Protein AF-A0A167V1P9-F1 (afdb_monomer_lite)

Foldseek 3Di:
DPPLVVVVVVLVVDDADPLQHPPSVVVPDDDDDCPDDDDPPPPPPDDDDDDDDDDDDPPPPPVPVVAHCQADPLQRDGHPDNVVVVVVCVDPLVVVSVVQVVVVHDRDHPVVVVVVVVVVVVVVPDDDDD

Radius of gyration: 23.74 Å; chains: 1; bounding box: 58×42×69 Å

Organism: NCBI:txid392613

pLDDT: mean 72.96, std 20.45, range [33.91, 95.81]

Sequence (130 aa):
MSAGADKVEELLRRPLYIFDLPQQLLNTLTVKSAGDQRPHVQVSLDEGAAVRSQSPKEVEDSTSEIASATSCSLCQLQTATVQDQREHARSDHHRYNVKAKLRGGRTYNETDFYKAIGDLDESISGSKRT

Secondary structure (DSSP, 8-state):
--HHHHHHHHHHTSPPBTTB--HHHHTT-------SS-----------S-------------------TTEETTTTEE-SSHHHHHHHHHSHHHHHHHHHHHTT-----HHHHHHHHHHHHHTT------

InterPro domains:
  IPR047139 tRNA endonuclease ANKZF1/VMS1 [PTHR16036] (13-128)

Structure (mmCIF, N/CA/C/O backbone):
data_AF-A0A167V1P9-F1
#
_entry.id   AF-A0A167V1P9-F1
#
loop_
_atom_site.group_PDB
_atom_site.id
_atom_site.type_symbol
_atom_site.label_atom_id
_atom_site.label_alt_id
_atom_site.label_comp_id
_atom_site.label_asym_id
_atom_site.label_entity_id
_atom_site.label_seq_id
_atom_site.pdbx_PDB_ins_code
_atom_site.Cartn_x
_atom_site.Cartn_y
_atom_site.Cartn_z
_atom_site.occupancy
_atom_site.B_iso_or_equiv
_atom_site.auth_seq_id
_atom_site.auth_comp_id
_atom_site.auth_asym_id
_atom_site.auth_atom_id
_atom_site.pdbx_PDB_model_num
ATOM 1 N N . MET A 1 1 ? -14.759 -21.190 30.832 1.00 43.19 1 MET A N 1
ATOM 2 C CA . MET A 1 1 ? -14.711 -20.815 29.399 1.00 43.19 1 MET A CA 1
ATOM 3 C C . MET A 1 1 ? -14.756 -19.280 29.200 1.00 43.19 1 MET A C 1
ATOM 5 O O . MET A 1 1 ? -15.315 -18.832 28.216 1.00 43.19 1 MET A O 1
ATOM 9 N N . SER A 1 2 ? -14.163 -18.458 30.089 1.00 55.28 2 SER A N 1
ATOM 10 C CA . SER A 1 2 ? -14.373 -16.984 30.091 1.00 55.28 2 SER A CA 1
ATOM 11 C C . SER A 1 2 ? -13.268 -16.152 29.421 1.00 55.28 2 SER A C 1
ATOM 13 O O . SER A 1 2 ? -13.523 -15.040 28.987 1.00 55.28 2 SER A O 1
ATOM 15 N N . ALA A 1 3 ? -12.053 -16.688 29.271 1.00 59.09 3 ALA A N 1
ATOM 16 C CA . ALA A 1 3 ? -10.873 -15.892 28.901 1.00 59.09 3 ALA A CA 1
ATOM 17 C C . ALA A 1 3 ? -10.871 -15.321 27.463 1.00 59.09 3 ALA A C 1
ATOM 19 O O . ALA A 1 3 ? -10.026 -14.493 27.128 1.00 59.09 3 ALA A O 1
ATOM 20 N N . GLY A 1 4 ? -11.768 -15.790 26.587 1.00 62.22 4 GLY A N 1
ATOM 21 C CA . GLY A 1 4 ? -11.870 -15.303 25.207 1.00 62.22 4 GLY A CA 1
ATOM 22 C C . GLY A 1 4 ? -12.656 -13.997 25.076 1.00 62.22 4 GLY A C 1
ATOM 23 O O . GLY A 1 4 ? -12.300 -13.166 24.246 1.00 62.22 4 GLY A O 1
ATOM 24 N N . ALA A 1 5 ? -13.686 -13.803 25.905 1.00 66.56 5 ALA A N 1
ATOM 25 C CA . ALA A 1 5 ? -14.548 -12.621 25.853 1.00 66.56 5 ALA A CA 1
ATOM 26 C C . ALA A 1 5 ? -13.806 -11.364 26.330 1.00 66.56 5 ALA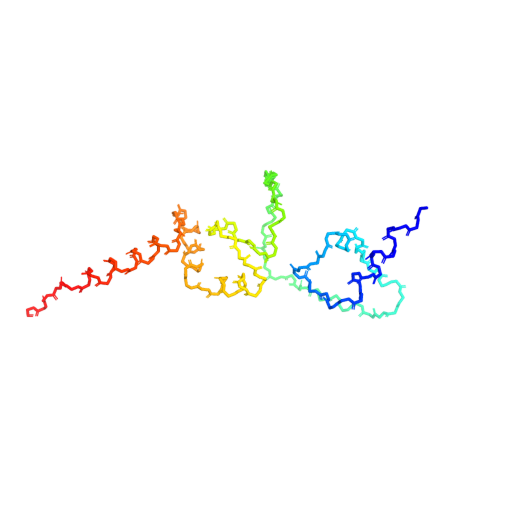 A C 1
ATOM 28 O O . ALA A 1 5 ? -13.829 -10.342 25.647 1.00 66.56 5 ALA A O 1
ATOM 29 N N . ASP A 1 6 ? -13.040 -11.486 27.418 1.00 76.12 6 ASP A N 1
ATOM 30 C CA . ASP A 1 6 ? -12.279 -10.376 28.005 1.00 76.12 6 ASP A CA 1
ATOM 31 C C . ASP A 1 6 ? -11.254 -9.781 27.017 1.00 76.12 6 ASP A C 1
ATOM 33 O O . ASP A 1 6 ? -11.067 -8.566 26.946 1.00 76.12 6 ASP A O 1
ATOM 37 N N . LYS A 1 7 ? -10.626 -10.629 26.187 1.00 80.94 7 LYS A N 1
ATOM 38 C CA . LYS A 1 7 ? -9.690 -10.186 25.137 1.00 80.94 7 LYS A CA 1
ATOM 39 C C . LYS A 1 7 ? -10.380 -9.401 24.026 1.00 80.94 7 LYS A C 1
ATOM 41 O O . LYS A 1 7 ? -9.821 -8.428 23.530 1.00 80.94 7 LYS A O 1
ATOM 46 N N . VAL A 1 8 ? -11.572 -9.823 23.613 1.00 83.25 8 VAL A N 1
ATOM 47 C CA . VAL A 1 8 ? -12.337 -9.124 22.570 1.00 83.25 8 VAL A CA 1
ATOM 48 C C . VAL A 1 8 ? -12.767 -7.748 23.073 1.00 83.25 8 VAL A C 1
ATOM 50 O O . VAL A 1 8 ? -12.613 -6.760 22.358 1.00 83.25 8 VAL A O 1
ATOM 53 N N . GLU A 1 9 ? -13.226 -7.659 24.321 1.00 86.56 9 GLU A N 1
ATOM 54 C CA . GLU A 1 9 ? -13.571 -6.383 24.954 1.00 86.56 9 GLU A CA 1
ATOM 55 C C . GLU A 1 9 ? -12.372 -5.431 25.047 1.00 86.56 9 GLU A C 1
ATOM 57 O O . GLU A 1 9 ? -12.514 -4.231 24.813 1.00 86.56 9 GLU A O 1
A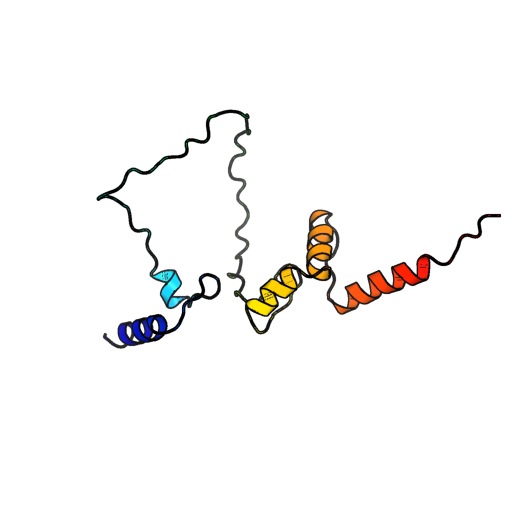TOM 62 N N . GLU A 1 10 ? -11.174 -5.948 25.325 1.00 88.38 10 GLU A N 1
ATOM 63 C CA . GLU A 1 10 ? -9.945 -5.152 25.319 1.00 88.38 10 GLU A CA 1
ATOM 64 C C . GLU A 1 10 ? -9.609 -4.602 23.921 1.00 88.38 10 GLU A C 1
ATOM 66 O O . GLU A 1 10 ? -9.228 -3.435 23.792 1.00 88.38 10 GLU A O 1
ATOM 71 N N . LEU A 1 11 ? -9.807 -5.397 22.862 1.00 84.81 11 LEU A N 1
ATOM 72 C CA . LEU A 1 11 ? -9.616 -4.947 21.477 1.00 84.81 11 LEU A CA 1
ATOM 73 C C . LEU A 1 11 ? -10.611 -3.844 21.091 1.00 84.81 11 LEU A C 1
ATOM 75 O O . LEU A 1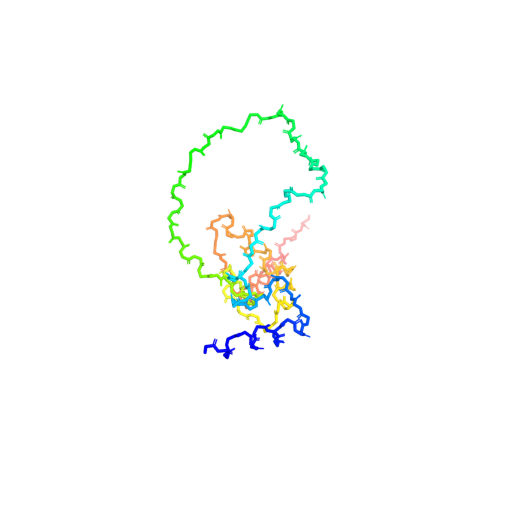 11 ? -10.230 -2.892 20.413 1.00 84.81 11 LEU A O 1
ATOM 79 N N . LEU A 1 12 ? -11.859 -3.937 21.560 1.00 87.25 12 LEU A N 1
ATOM 80 C CA . LEU A 1 12 ? -12.911 -2.942 21.311 1.00 87.25 12 LEU A CA 1
ATOM 81 C C . LEU A 1 12 ? -12.675 -1.610 22.042 1.00 87.25 12 LEU A C 1
ATOM 83 O O . LEU A 1 12 ? -13.224 -0.587 21.638 1.00 87.25 12 LEU A O 1
ATOM 87 N N . ARG A 1 13 ? -11.856 -1.588 23.104 1.00 87.81 13 ARG A N 1
ATOM 88 C CA . ARG A 1 13 ? -11.485 -0.346 23.812 1.00 87.81 13 ARG A CA 1
ATOM 89 C C . ARG A 1 13 ? -10.498 0.527 23.037 1.00 87.81 13 ARG A C 1
ATOM 91 O O . ARG A 1 13 ? -10.277 1.675 23.421 1.00 87.81 13 ARG A O 1
ATOM 98 N N . ARG A 1 14 ? -9.885 0.004 21.973 1.00 85.62 14 ARG A N 1
ATOM 99 C CA . ARG A 1 14 ? -8.922 0.726 21.131 1.00 85.62 14 ARG A CA 1
ATOM 100 C C . ARG A 1 14 ? -9.619 1.230 19.859 1.00 85.62 14 ARG A C 1
ATOM 102 O O . ARG A 1 14 ? -10.586 0.615 19.417 1.00 85.62 14 ARG A O 1
ATOM 109 N N . PRO A 1 15 ? -9.146 2.324 19.237 1.00 87.12 15 PRO A N 1
ATOM 110 C CA . PRO A 1 15 ? -9.645 2.741 17.930 1.00 87.12 15 PRO A CA 1
ATOM 111 C C . PRO A 1 15 ? -9.457 1.618 16.903 1.00 87.12 15 PRO A C 1
ATOM 113 O O . PRO A 1 15 ? -8.349 1.107 16.750 1.00 87.12 15 PRO A O 1
ATOM 116 N N . LEU A 1 16 ? -10.529 1.241 16.203 1.00 87.25 16 LEU A N 1
ATOM 117 C CA . LEU A 1 16 ? -10.505 0.178 15.198 1.00 87.25 16 LEU A CA 1
ATOM 118 C C . LEU A 1 16 ? -10.453 0.766 13.791 1.00 87.25 16 LEU A C 1
ATOM 120 O O . LEU A 1 16 ? -11.272 1.612 13.428 1.00 87.25 16 LEU A O 1
ATOM 124 N N . TYR A 1 17 ? -9.505 0.288 12.987 1.00 84.81 17 TYR A N 1
ATOM 125 C CA . TYR A 1 17 ? -9.368 0.673 11.589 1.00 84.81 17 TYR A CA 1
ATOM 126 C C . TYR A 1 17 ? -9.887 -0.443 10.685 1.00 84.81 17 TYR A C 1
ATOM 128 O O . TYR A 1 17 ? -9.471 -1.589 10.806 1.00 84.81 17 TYR A O 1
ATOM 136 N N . ILE A 1 18 ? -10.787 -0.120 9.754 1.00 86.38 18 ILE A N 1
ATOM 137 C CA . ILE A 1 18 ? -11.509 -1.144 8.977 1.00 86.38 18 ILE A CA 1
ATOM 138 C C . ILE A 1 18 ? -10.599 -1.983 8.070 1.00 86.38 18 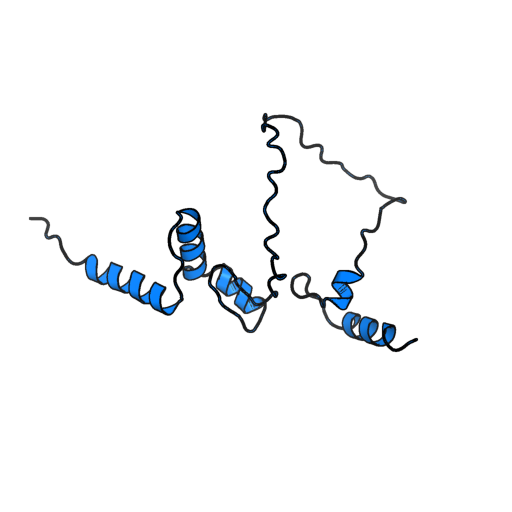ILE A C 1
ATOM 140 O O . ILE A 1 18 ? -10.905 -3.132 7.777 1.00 86.38 18 ILE A O 1
ATOM 144 N N . PHE A 1 19 ? -9.474 -1.412 7.643 1.00 81.12 19 PHE A N 1
ATOM 145 C CA . PHE A 1 19 ? -8.501 -2.098 6.795 1.00 81.12 19 PHE A CA 1
ATOM 146 C C . PHE A 1 19 ? -7.447 -2.861 7.599 1.00 81.12 19 PHE A C 1
ATOM 148 O O . PHE A 1 19 ? -6.646 -3.556 6.997 1.00 81.12 19 PHE A O 1
ATOM 155 N N . ASP A 1 20 ? -7.439 -2.722 8.925 1.00 82.50 20 ASP A N 1
ATOM 156 C CA . ASP A 1 20 ? -6.500 -3.380 9.839 1.00 82.50 20 ASP A CA 1
ATOM 157 C C . ASP A 1 20 ? -7.253 -3.881 11.070 1.00 82.50 20 ASP A C 1
ATOM 159 O O . ASP A 1 20 ? -7.014 -3.489 12.214 1.00 82.50 20 ASP A O 1
ATOM 163 N N . LEU A 1 21 ? -8.274 -4.694 10.799 1.00 86.94 21 LEU A N 1
ATOM 164 C CA . LEU A 1 21 ? -9.103 -5.273 11.837 1.00 86.94 21 LEU A CA 1
ATOM 165 C C . LEU A 1 21 ? -8.493 -6.610 12.287 1.00 86.94 21 LEU A C 1
ATOM 167 O O . LEU A 1 21 ? -8.240 -7.476 11.443 1.00 86.94 21 LEU A O 1
ATOM 171 N N . PRO A 1 22 ? -8.302 -6.833 13.601 1.00 86.44 22 PRO A N 1
ATOM 172 C CA . PRO A 1 22 ? -7.892 -8.131 14.116 1.00 86.44 22 PRO A CA 1
ATOM 173 C C . PRO A 1 22 ? -8.807 -9.248 13.607 1.00 86.44 22 PRO A C 1
ATOM 175 O O . PRO A 1 22 ? -10.032 -9.128 13.662 1.00 86.44 22 PRO A O 1
ATOM 178 N N . GLN A 1 23 ? -8.216 -10.367 13.184 1.00 85.06 23 GLN A N 1
ATOM 179 C CA . GLN A 1 23 ? -8.954 -11.514 12.631 1.00 85.06 23 GLN A CA 1
ATOM 180 C C . GLN A 1 23 ? -10.041 -12.033 13.583 1.00 85.06 23 GLN A C 1
ATOM 182 O O . GLN A 1 23 ? -11.116 -12.440 13.154 1.00 85.06 23 GLN A O 1
ATOM 187 N N . GLN A 1 24 ? -9.793 -11.949 14.893 1.00 85.88 24 GLN A N 1
ATOM 188 C CA . GLN A 1 24 ? -10.773 -12.311 15.920 1.00 85.88 24 GLN A CA 1
ATOM 189 C C . GLN A 1 24 ? -12.059 -11.478 15.827 1.00 85.88 24 GLN A C 1
ATOM 191 O O . GLN A 1 24 ? -13.143 -12.016 16.019 1.00 85.88 24 GLN A O 1
ATOM 196 N N . LEU A 1 25 ? -11.952 -10.187 15.500 1.00 88.06 25 LEU A N 1
ATOM 197 C CA . LEU A 1 25 ? -13.106 -9.313 15.307 1.00 88.06 25 LEU A CA 1
ATOM 198 C C . LEU A 1 25 ? -13.734 -9.533 13.933 1.00 88.06 25 LEU A C 1
ATOM 200 O O . LEU A 1 25 ? -14.947 -9.682 13.851 1.00 88.06 25 LEU A O 1
ATOM 204 N N . LEU A 1 26 ? -12.924 -9.631 12.875 1.00 87.75 26 LEU A N 1
ATOM 205 C CA . LEU A 1 26 ? -13.412 -9.829 11.507 1.00 87.75 26 LEU A CA 1
ATOM 206 C C . LEU A 1 26 ? -14.307 -11.075 11.384 1.00 87.75 26 LEU A C 1
ATOM 208 O O . LEU A 1 26 ? -15.382 -11.005 10.795 1.00 87.75 26 LEU A O 1
ATOM 212 N N . ASN A 1 27 ? -13.917 -12.175 12.032 1.00 88.44 27 ASN A N 1
ATOM 213 C CA . ASN A 1 27 ? -14.647 -13.446 12.001 1.00 88.44 27 ASN A CA 1
ATOM 214 C C . ASN A 1 27 ? -15.968 -13.436 12.789 1.00 88.44 27 ASN A C 1
ATOM 216 O O . ASN A 1 27 ? -16.755 -14.372 12.667 1.00 88.44 27 ASN A O 1
ATOM 220 N N . THR A 1 28 ? -16.212 -12.414 13.615 1.00 88.69 28 THR A N 1
ATOM 221 C CA . THR A 1 28 ? -17.444 -12.288 14.418 1.00 88.69 28 THR A CA 1
ATOM 222 C C . THR A 1 28 ? -18.451 -11.307 13.820 1.00 88.69 28 THR A C 1
ATOM 224 O O . THR A 1 28 ? -19.580 -11.213 14.305 1.00 88.69 28 THR A O 1
ATOM 227 N N . LEU A 1 29 ? -18.081 -10.589 12.753 1.00 88.19 29 LEU A N 1
ATOM 228 C CA . LEU A 1 29 ? -18.967 -9.639 12.090 1.00 88.19 29 LEU A CA 1
ATOM 229 C C . LEU A 1 29 ? -20.107 -10.370 11.374 1.00 88.19 29 LEU A C 1
ATOM 231 O O . LEU A 1 29 ? -19.891 -11.266 10.562 1.00 88.19 29 LEU A O 1
ATOM 235 N N . THR A 1 30 ? -21.337 -9.940 11.642 1.00 89.00 30 THR A N 1
ATOM 236 C CA . THR A 1 30 ? -22.541 -10.427 10.961 1.00 89.00 30 THR A CA 1
ATOM 237 C C . THR A 1 30 ? -23.346 -9.248 10.433 1.00 89.00 30 THR A C 1
ATOM 239 O O . THR A 1 30 ? -23.367 -8.165 11.024 1.00 89.00 30 THR A O 1
ATOM 242 N N . VAL A 1 31 ? -24.002 -9.434 9.287 1.00 90.56 31 VAL A N 1
ATOM 243 C CA . VAL A 1 31 ? -24.859 -8.396 8.708 1.00 90.56 31 VAL A CA 1
ATOM 244 C C . VAL A 1 31 ? -26.111 -8.263 9.568 1.00 90.56 31 VAL A C 1
ATOM 246 O O . VAL A 1 31 ? -26.893 -9.205 9.701 1.00 90.56 31 VAL A O 1
ATOM 249 N N . LYS A 1 32 ? -26.336 -7.073 10.128 1.00 85.62 32 LYS A N 1
ATOM 250 C CA . LYS A 1 32 ? -27.587 -6.767 10.822 1.00 85.62 32 LYS A CA 1
ATOM 251 C C . LYS A 1 32 ? -28.706 -6.623 9.786 1.00 85.62 32 LYS A C 1
ATOM 253 O O . LYS A 1 32 ? -28.834 -5.576 9.158 1.00 85.62 32 LYS A O 1
ATOM 258 N N . SER A 1 33 ? -29.509 -7.671 9.604 1.00 74.75 33 SER A N 1
ATOM 259 C CA . SER A 1 33 ? -30.705 -7.610 8.756 1.00 74.75 33 SER A CA 1
ATOM 260 C C . SER A 1 33 ? -31.710 -6.635 9.369 1.00 74.75 33 SER A C 1
ATOM 262 O O . SER A 1 33 ? -32.207 -6.852 10.474 1.00 74.75 33 SER A O 1
ATOM 264 N N . ALA A 1 34 ? -31.975 -5.528 8.676 1.00 63.09 34 ALA A N 1
ATOM 265 C CA . ALA A 1 34 ? -32.932 -4.508 9.090 1.00 63.09 34 ALA A CA 1
ATOM 266 C C . ALA A 1 34 ? -34.373 -5.005 8.873 1.00 63.09 34 ALA A C 1
ATOM 268 O O . ALA A 1 34 ? -35.050 -4.604 7.933 1.00 63.09 34 ALA A O 1
ATOM 269 N N . GLY A 1 35 ? -34.821 -5.910 9.744 1.00 58.47 35 GLY A N 1
ATOM 270 C CA . GLY A 1 35 ? -36.212 -6.355 9.844 1.00 58.47 35 GLY A CA 1
ATOM 271 C C . GLY A 1 35 ? -37.090 -5.465 10.726 1.00 58.47 35 GLY A C 1
ATOM 272 O O . GLY A 1 35 ? -38.248 -5.798 10.925 1.00 58.47 35 GLY A O 1
ATOM 273 N N . ASP A 1 36 ? -36.571 -4.350 11.249 1.00 58.78 36 ASP A N 1
ATOM 274 C CA . ASP A 1 36 ? -37.404 -3.352 11.915 1.00 58.78 36 ASP A CA 1
ATOM 275 C C . ASP A 1 36 ? -36.814 -1.941 11.741 1.00 58.78 36 ASP A C 1
ATOM 277 O O . ASP A 1 36 ? -35.763 -1.599 12.283 1.00 58.78 36 ASP A O 1
ATOM 281 N N . GLN A 1 37 ? -37.539 -1.140 10.952 1.00 52.09 37 GLN A N 1
ATOM 282 C CA . GLN A 1 37 ? -37.472 0.321 10.812 1.00 52.09 37 GLN A CA 1
ATOM 283 C C . GLN A 1 37 ? -36.301 0.939 10.017 1.00 52.09 37 GLN A C 1
ATOM 285 O O . GLN A 1 37 ? -35.389 1.538 10.587 1.00 52.09 37 GLN A O 1
ATOM 290 N N . ARG A 1 38 ? -36.417 0.932 8.675 1.00 47.50 38 ARG A N 1
ATOM 291 C CA . ARG A 1 38 ? -36.469 2.134 7.790 1.00 47.50 38 ARG A CA 1
ATOM 292 C C . ARG A 1 38 ? -36.469 1.739 6.300 1.00 47.50 38 ARG A C 1
ATOM 294 O O . ARG A 1 38 ? -35.922 0.692 5.962 1.00 47.50 38 ARG A O 1
ATOM 301 N N . PRO A 1 39 ? -37.092 2.541 5.411 1.00 46.00 39 PRO A N 1
ATOM 302 C CA . PRO A 1 39 ? -37.300 2.168 4.018 1.00 46.00 39 PRO A CA 1
ATOM 303 C C . PRO A 1 39 ? -35.957 2.093 3.296 1.00 46.00 39 PRO A C 1
ATOM 305 O O . PRO A 1 39 ? -35.243 3.084 3.149 1.00 46.00 39 PRO A O 1
ATOM 308 N N . HIS A 1 40 ? -35.625 0.886 2.859 1.00 47.72 40 HIS A N 1
ATOM 309 C CA . HIS A 1 40 ? -34.531 0.624 1.949 1.00 47.72 40 HIS A CA 1
ATOM 310 C C . HIS A 1 40 ? -34.877 1.324 0.629 1.00 47.72 40 HIS A C 1
ATOM 312 O O . HIS A 1 40 ? -35.747 0.860 -0.107 1.00 47.72 40 HIS A O 1
ATOM 318 N N . VAL A 1 41 ? -34.233 2.455 0.322 1.00 46.34 41 VAL A N 1
ATOM 319 C CA . VAL A 1 41 ? -34.196 2.941 -1.061 1.00 46.34 41 VAL A CA 1
ATOM 320 C C . VAL A 1 41 ? -33.350 1.923 -1.811 1.00 46.34 41 VAL A C 1
ATOM 322 O O . VAL A 1 41 ? -32.123 1.970 -1.807 1.00 46.34 41 VAL A O 1
ATOM 325 N N . GLN A 1 42 ? -34.020 0.926 -2.379 1.00 49.78 42 GLN A N 1
ATOM 326 C CA . GLN A 1 42 ? -33.460 0.144 -3.461 1.00 49.78 42 GLN A CA 1
ATOM 327 C C . GLN A 1 42 ? -33.223 1.136 -4.596 1.00 49.78 42 GLN A C 1
ATOM 329 O O . GLN A 1 42 ? -34.162 1.574 -5.257 1.00 49.78 42 GLN A O 1
ATOM 334 N N . VAL A 1 43 ? -31.971 1.544 -4.788 1.00 42.53 43 VAL A N 1
ATOM 335 C CA . VAL A 1 43 ? -31.569 2.099 -6.075 1.00 42.53 43 VAL A CA 1
ATOM 336 C C . VAL A 1 43 ? -31.611 0.917 -7.034 1.00 42.53 43 VAL A C 1
ATOM 338 O O . VAL A 1 43 ? -30.633 0.187 -7.180 1.00 42.53 43 VAL A O 1
ATOM 341 N N . SER A 1 44 ? -32.782 0.678 -7.627 1.00 42.78 44 SER A N 1
ATOM 342 C CA . SER A 1 44 ? -32.858 -0.037 -8.891 1.00 42.78 44 SER A CA 1
ATOM 343 C C . SER A 1 44 ? -32.004 0.761 -9.865 1.00 42.78 44 SER A C 1
ATOM 345 O O . SER A 1 44 ? -32.376 1.870 -10.249 1.00 42.78 44 SER A O 1
ATOM 347 N N . LEU A 1 45 ? -30.824 0.240 -10.206 1.00 43.91 45 LEU A N 1
ATOM 348 C CA . LEU A 1 45 ? -30.173 0.657 -11.435 1.00 43.91 45 LEU A CA 1
ATOM 349 C C . LEU A 1 45 ? -31.084 0.173 -12.559 1.00 43.91 45 LEU A C 1
ATOM 351 O O . LEU A 1 45 ? -31.178 -1.023 -12.823 1.00 43.91 45 LEU A O 1
ATOM 355 N N . ASP A 1 46 ? -31.810 1.133 -13.115 1.00 34.69 46 ASP A N 1
ATOM 356 C CA . ASP A 1 46 ? -32.644 0.991 -14.292 1.00 34.69 46 ASP A CA 1
ATOM 357 C C . ASP A 1 46 ? -31.857 0.323 -15.428 1.00 34.69 46 ASP A C 1
ATOM 359 O O . ASP A 1 46 ? -30.684 0.611 -15.688 1.00 34.69 46 ASP A O 1
ATOM 363 N N . GLU A 1 47 ? -32.528 -0.636 -16.046 1.00 48.97 47 GLU A N 1
ATOM 364 C CA . GLU A 1 47 ? -32.043 -1.510 -17.092 1.00 48.97 47 GLU A CA 1
ATOM 365 C C . GLU A 1 47 ? -31.779 -0.708 -18.371 1.00 48.97 47 GLU A C 1
ATOM 367 O O . GLU A 1 47 ? -32.698 -0.237 -19.034 1.00 48.97 47 GLU A O 1
ATOM 372 N N . GLY A 1 48 ? -30.502 -0.550 -18.728 1.00 43.62 48 GLY A N 1
ATOM 373 C CA . GLY A 1 48 ? -30.134 0.296 -19.861 1.00 43.62 48 GLY A CA 1
ATOM 374 C C . GLY A 1 48 ? -28.746 0.071 -20.448 1.00 43.62 48 GLY A C 1
ATOM 375 O O . GLY A 1 48 ? -28.163 1.020 -20.953 1.00 43.62 48 GLY A O 1
ATOM 376 N N . ALA A 1 49 ? -28.190 -1.143 -20.395 1.00 39.34 49 ALA A N 1
ATOM 377 C CA . ALA A 1 49 ? -27.131 -1.575 -21.315 1.00 39.34 49 ALA A CA 1
ATOM 378 C C . ALA A 1 49 ? -26.912 -3.087 -21.200 1.00 39.34 49 ALA A C 1
ATOM 380 O O . ALA A 1 49 ? -26.506 -3.593 -20.157 1.00 39.34 49 ALA A O 1
ATOM 381 N N . ALA A 1 50 ? -27.155 -3.805 -22.294 1.00 46.66 50 ALA A N 1
ATOM 382 C CA . ALA A 1 50 ? -26.922 -5.236 -22.414 1.00 46.66 50 ALA A CA 1
ATOM 383 C C . ALA A 1 50 ? -25.474 -5.615 -22.046 1.00 46.66 50 ALA A C 1
ATOM 385 O O . ALA A 1 50 ? -24.554 -5.449 -22.849 1.00 46.66 50 ALA A O 1
ATOM 386 N N . VAL A 1 51 ? -25.272 -6.190 -20.859 1.00 38.12 51 VAL A N 1
ATOM 387 C CA . VAL A 1 51 ? -24.040 -6.904 -20.516 1.00 38.12 51 VAL A CA 1
ATOM 388 C C . VAL A 1 51 ? -24.352 -8.388 -20.579 1.00 38.12 51 VAL A C 1
ATOM 390 O O . VAL A 1 51 ? -25.077 -8.937 -19.754 1.00 38.12 51 VAL A O 1
ATOM 393 N N . ARG A 1 52 ? -23.824 -9.024 -21.628 1.00 41.00 52 ARG A N 1
ATOM 394 C CA . ARG A 1 52 ? -23.842 -10.473 -21.830 1.00 41.00 52 ARG A CA 1
ATOM 395 C C . ARG A 1 52 ? -23.456 -11.178 -20.532 1.00 41.00 52 ARG A C 1
ATOM 397 O O . ARG A 1 52 ? -22.343 -10.992 -20.046 1.00 41.00 52 ARG A O 1
ATOM 404 N N . SER A 1 53 ? -24.353 -12.027 -20.041 1.00 41.78 53 SER A N 1
ATOM 405 C CA . SER A 1 53 ? -24.071 -13.037 -19.030 1.00 41.78 53 SER A CA 1
ATOM 406 C C . SER A 1 53 ? -22.874 -13.873 -19.481 1.00 41.78 53 SER A C 1
ATOM 408 O O . SER A 1 53 ? -22.992 -14.744 -20.342 1.00 41.78 53 SER A O 1
ATOM 410 N N . GLN A 1 54 ? -21.700 -13.586 -18.930 1.00 39.31 54 GLN A N 1
ATOM 411 C CA . GLN A 1 54 ? -20.604 -14.536 -18.938 1.00 39.31 54 GLN A CA 1
ATOM 412 C C . GLN A 1 54 ? -20.751 -15.362 -17.667 1.00 39.31 54 GLN A C 1
ATOM 414 O O . GLN A 1 54 ? -20.656 -14.842 -16.558 1.00 39.31 54 GLN A O 1
ATOM 419 N N . SER A 1 55 ? -21.070 -16.640 -17.874 1.00 38.66 55 SER A N 1
ATOM 420 C CA . SER A 1 55 ? -21.008 -17.708 -16.879 1.00 38.66 55 SER A CA 1
ATOM 421 C C . SER A 1 55 ? -19.776 -17.545 -15.983 1.00 38.66 55 SER A C 1
ATOM 423 O O . SER A 1 55 ? -18.723 -17.166 -16.509 1.00 38.66 55 SER A O 1
ATOM 425 N N . PRO A 1 56 ? -19.855 -17.874 -14.681 1.00 38.66 56 PRO A N 1
ATOM 426 C CA . PRO A 1 56 ? -18.678 -17.959 -13.830 1.00 38.66 56 PRO A CA 1
ATOM 427 C C . PRO A 1 56 ? -17.690 -18.929 -14.477 1.00 38.66 56 PRO A C 1
ATOM 429 O O . PRO A 1 56 ? -17.912 -20.137 -14.502 1.00 38.66 56 PRO A O 1
ATOM 432 N N . LYS A 1 57 ? -16.627 -18.397 -15.083 1.00 33.91 57 LYS A N 1
ATOM 433 C CA . LYS A 1 57 ? -15.413 -19.180 -15.239 1.00 33.91 57 LYS A CA 1
ATOM 434 C C . LYS A 1 57 ? -14.898 -19.350 -13.829 1.00 33.91 57 LYS A C 1
ATOM 436 O O . LYS A 1 57 ? -14.714 -18.355 -13.131 1.00 33.91 57 LYS A O 1
ATOM 441 N N . GLU A 1 58 ? -14.748 -20.602 -13.436 1.00 42.09 58 GLU A N 1
ATOM 442 C CA . GLU A 1 58 ? -13.995 -21.033 -12.273 1.00 42.09 58 GLU A CA 1
ATOM 443 C C . GLU A 1 58 ? -12.651 -20.302 -12.327 1.00 42.09 58 GLU A C 1
ATOM 445 O O . GLU A 1 58 ? -11.759 -20.627 -13.111 1.00 42.09 58 GLU A O 1
ATOM 450 N N . VAL A 1 59 ? -12.566 -19.199 -11.585 1.00 37.94 59 VAL A N 1
ATOM 451 C CA . VAL A 1 59 ? -11.287 -18.605 -11.249 1.00 37.94 59 VAL A CA 1
ATOM 452 C C . VAL A 1 59 ? -10.753 -19.582 -10.230 1.00 37.94 59 VAL A C 1
ATOM 454 O O . VAL A 1 59 ? -11.212 -19.594 -9.090 1.00 37.94 59 VAL A O 1
ATOM 457 N N . GLU A 1 60 ? -9.897 -20.473 -10.728 1.00 36.06 60 GLU A N 1
ATOM 458 C CA . GLU A 1 60 ? -8.961 -21.273 -9.954 1.00 36.06 60 GLU A CA 1
ATOM 459 C C . GLU A 1 60 ? -8.658 -20.555 -8.648 1.00 36.06 60 GLU A C 1
ATOM 461 O O . GLU A 1 60 ? -8.274 -19.378 -8.660 1.00 36.06 60 GLU A O 1
ATOM 466 N N . ASP A 1 61 ? -8.898 -21.291 -7.567 1.00 36.56 61 ASP A N 1
ATOM 467 C CA . ASP A 1 61 ? -8.581 -21.008 -6.178 1.00 36.56 61 ASP A CA 1
ATOM 468 C C . ASP A 1 61 ? -7.119 -20.567 -6.062 1.00 36.56 61 ASP A C 1
ATOM 470 O O . ASP A 1 61 ? -6.214 -21.294 -5.664 1.00 36.56 61 ASP A O 1
ATOM 474 N N . SER A 1 62 ? -6.864 -19.328 -6.468 1.00 39.69 62 SER A N 1
ATOM 475 C CA . SER A 1 62 ? -5.757 -18.568 -5.959 1.00 39.69 62 SER A CA 1
ATOM 476 C C . SER A 1 62 ? -6.173 -18.370 -4.526 1.00 39.69 62 SER A C 1
ATOM 478 O O . SER A 1 62 ? -7.006 -17.507 -4.249 1.00 39.69 62 SER A O 1
ATOM 480 N N . THR A 1 63 ? -5.638 -19.210 -3.647 1.00 38.44 63 THR A N 1
ATOM 481 C CA . THR A 1 63 ? -5.515 -18.932 -2.228 1.00 38.44 63 THR A CA 1
ATOM 482 C C . THR A 1 63 ? -4.902 -17.542 -2.134 1.00 38.44 63 THR A C 1
ATOM 484 O O . THR A 1 63 ? -3.682 -17.375 -2.101 1.00 38.44 63 THR A O 1
ATOM 487 N N . SER A 1 64 ? -5.736 -16.508 -2.219 1.00 46.25 64 SER A N 1
ATOM 488 C CA . SER A 1 64 ? -5.336 -15.153 -1.950 1.00 46.25 64 SER A CA 1
ATOM 489 C C . SER A 1 64 ? -5.159 -15.191 -0.452 1.00 46.25 64 SER A C 1
ATOM 491 O O . SER A 1 64 ? -6.116 -14.973 0.293 1.00 46.25 64 SER A O 1
ATOM 493 N N . GLU A 1 65 ? -3.965 -15.607 -0.020 1.00 49.88 65 GLU A N 1
ATOM 494 C CA . GLU A 1 65 ? -3.468 -15.314 1.309 1.00 49.88 65 GLU A CA 1
ATOM 495 C C . GLU A 1 65 ? -3.913 -13.888 1.562 1.00 49.88 65 GLU A C 1
ATOM 497 O O . GLU A 1 65 ? -3.580 -12.997 0.775 1.00 49.88 65 GLU A O 1
ATOM 502 N N . ILE A 1 66 ? -4.827 -13.731 2.522 1.00 57.25 66 ILE A N 1
ATOM 503 C CA . ILE A 1 66 ? -5.505 -12.467 2.773 1.00 57.25 66 ILE A CA 1
ATOM 504 C C . ILE A 1 66 ? -4.381 -11.465 2.963 1.00 57.25 66 ILE A C 1
ATOM 506 O O . ILE A 1 66 ? -3.669 -11.530 3.967 1.00 57.25 66 ILE A O 1
ATOM 510 N N . ALA A 1 67 ? -4.159 -10.633 1.941 1.00 60.25 67 ALA A N 1
ATOM 511 C CA . ALA A 1 67 ? -2.992 -9.778 1.905 1.00 60.25 67 ALA A CA 1
ATOM 512 C C . ALA A 1 67 ? -3.056 -8.938 3.171 1.00 60.25 67 ALA A C 1
ATOM 514 O O . ALA A 1 67 ? -4.077 -8.293 3.438 1.00 60.25 67 ALA A O 1
ATOM 515 N N . SER A 1 68 ? -2.008 -9.008 3.993 1.00 70.62 68 SER A N 1
ATOM 516 C CA . SER A 1 68 ? -1.983 -8.212 5.209 1.00 70.62 68 SER A CA 1
ATOM 517 C C . SER A 1 68 ? -2.153 -6.749 4.812 1.00 70.62 68 SER A C 1
ATOM 519 O O . SER A 1 68 ? -1.683 -6.331 3.747 1.00 70.62 68 SER A O 1
ATOM 521 N N . ALA A 1 69 ? -2.791 -5.956 5.672 1.00 81.12 69 ALA A N 1
ATOM 522 C CA . ALA A 1 69 ? -3.027 -4.525 5.457 1.00 81.12 69 ALA A CA 1
ATOM 523 C C . ALA A 1 69 ? -1.747 -3.718 5.134 1.00 81.12 69 ALA A C 1
ATOM 525 O O . ALA A 1 69 ? -1.805 -2.572 4.696 1.00 81.12 69 ALA A O 1
ATOM 526 N N . THR A 1 70 ? -0.593 -4.341 5.362 1.00 89.62 70 THR A N 1
ATOM 527 C CA . THR A 1 70 ? 0.774 -3.848 5.230 1.00 89.62 70 THR A CA 1
ATOM 528 C C . THR A 1 70 ? 1.572 -4.578 4.142 1.00 89.62 70 THR A C 1
ATOM 530 O O . THR A 1 70 ? 2.797 -4.638 4.204 1.00 89.62 70 THR A O 1
ATOM 533 N N . SER A 1 71 ? 0.919 -5.202 3.160 1.00 91.50 71 SER A N 1
ATOM 534 C CA . SER A 1 71 ? 1.598 -5.893 2.056 1.00 91.50 71 SER A CA 1
ATOM 535 C C . SER A 1 71 ? 1.044 -5.487 0.692 1.00 91.50 71 SER A C 1
ATOM 537 O O . SER A 1 71 ? -0.128 -5.138 0.538 1.00 91.50 71 SER A O 1
ATOM 539 N N . CYS A 1 72 ? 1.907 -5.520 -0.322 1.00 92.56 72 CYS A N 1
ATOM 540 C CA . CYS A 1 72 ? 1.539 -5.336 -1.719 1.00 92.56 72 CYS A CA 1
ATOM 541 C C . CYS A 1 72 ? 2.053 -6.519 -2.544 1.00 92.56 72 CYS A C 1
ATOM 543 O O . CYS A 1 72 ? 3.244 -6.604 -2.841 1.00 92.56 72 CYS A O 1
ATOM 545 N N . SER A 1 73 ? 1.151 -7.407 -2.966 1.00 91.44 73 SER A N 1
ATOM 546 C CA . SER A 1 73 ? 1.486 -8.589 -3.776 1.00 91.44 73 SER A CA 1
ATOM 547 C C . SER A 1 73 ? 2.009 -8.242 -5.175 1.00 91.44 73 SER A C 1
ATOM 549 O O . SER A 1 73 ? 2.832 -8.966 -5.728 1.00 91.44 73 SER A O 1
ATOM 551 N N . LEU A 1 74 ? 1.584 -7.106 -5.740 1.00 92.06 74 LEU A N 1
ATOM 552 C CA . LEU A 1 74 ? 2.030 -6.636 -7.055 1.00 92.06 74 LEU A CA 1
ATOM 553 C C . LEU A 1 74 ? 3.509 -6.224 -7.058 1.00 92.06 74 LEU A C 1
ATOM 555 O O . LEU A 1 74 ? 4.243 -6.539 -7.995 1.00 92.06 74 LEU A O 1
ATOM 559 N N . CYS A 1 75 ? 3.920 -5.501 -6.017 1.00 92.94 75 CYS A N 1
ATOM 560 C CA . CYS A 1 75 ? 5.281 -4.991 -5.862 1.00 92.94 75 CYS A CA 1
ATOM 561 C C . CYS A 1 75 ? 6.166 -5.915 -5.017 1.00 92.94 75 CYS A C 1
ATOM 563 O O . CYS A 1 75 ? 7.356 -5.644 -4.902 1.00 92.94 75 CYS A O 1
ATOM 565 N N . GLN A 1 76 ? 5.592 -6.976 -4.434 1.00 90.81 76 GLN A N 1
ATOM 566 C CA . GLN A 1 76 ? 6.260 -7.900 -3.508 1.00 90.81 76 GLN A CA 1
ATOM 567 C C . GLN A 1 76 ? 6.931 -7.148 -2.348 1.00 90.81 76 GLN A C 1
ATOM 569 O O . GLN A 1 76 ? 8.063 -7.431 -1.966 1.00 90.81 76 GLN A O 1
ATOM 574 N N . LEU A 1 77 ? 6.216 -6.152 -1.811 1.00 89.56 77 LEU A N 1
ATOM 575 C CA . LEU A 1 77 ? 6.706 -5.243 -0.777 1.00 89.56 77 LEU A CA 1
ATOM 576 C C . LEU A 1 77 ? 5.880 -5.386 0.504 1.00 89.56 77 LEU A C 1
ATOM 578 O O . LEU A 1 77 ? 4.648 -5.370 0.457 1.00 89.56 77 LEU A O 1
ATOM 582 N N . GLN A 1 78 ? 6.573 -5.461 1.639 1.00 91.88 78 GLN A N 1
ATOM 583 C CA . GLN A 1 78 ? 5.997 -5.367 2.978 1.00 91.88 78 GLN A CA 1
ATOM 584 C C . GLN A 1 78 ? 6.266 -3.962 3.531 1.00 91.88 78 GLN A C 1
ATOM 586 O O . GLN A 1 78 ? 7.404 -3.496 3.505 1.00 91.88 78 GLN A O 1
ATOM 591 N N . THR A 1 79 ? 5.236 -3.286 4.029 1.00 90.81 79 THR A N 1
ATOM 592 C CA . THR A 1 79 ? 5.343 -1.970 4.668 1.00 90.81 79 THR A CA 1
ATOM 593 C C . THR A 1 79 ? 5.234 -2.086 6.188 1.00 90.81 79 THR A C 1
ATOM 595 O O . THR A 1 79 ? 4.746 -3.086 6.713 1.00 90.81 79 THR A O 1
ATOM 598 N N . ALA A 1 80 ? 5.701 -1.070 6.919 1.00 89.75 80 ALA A N 1
ATOM 599 C CA . ALA A 1 80 ? 5.644 -1.078 8.381 1.00 89.75 80 ALA A CA 1
ATOM 600 C C . ALA A 1 80 ? 4.232 -0.768 8.894 1.00 89.75 80 ALA A C 1
ATOM 602 O O . ALA A 1 80 ? 3.750 -1.409 9.828 1.00 89.75 80 ALA A O 1
ATOM 603 N N . THR A 1 81 ? 3.553 0.193 8.264 1.00 89.06 81 THR A N 1
ATOM 604 C CA . THR A 1 81 ? 2.196 0.598 8.630 1.00 89.06 81 THR A CA 1
ATOM 605 C C . THR A 1 81 ? 1.238 0.562 7.439 1.00 89.06 81 THR A C 1
ATOM 607 O O . THR A 1 81 ? 1.634 0.514 6.270 1.00 89.06 81 THR A O 1
ATOM 610 N N . VAL A 1 82 ? -0.062 0.598 7.740 1.00 88.44 82 VAL A N 1
ATOM 611 C CA . VAL A 1 82 ? -1.130 0.740 6.736 1.00 88.44 82 VAL A CA 1
ATOM 612 C C . VAL A 1 82 ? -1.058 2.103 6.050 1.00 88.44 82 VAL A C 1
ATOM 614 O O . VAL A 1 82 ? -1.412 2.238 4.881 1.00 88.44 82 VAL A O 1
ATOM 617 N N . GLN A 1 83 ? -0.584 3.126 6.764 1.00 90.12 83 GLN A N 1
ATOM 618 C CA . GLN A 1 83 ? -0.366 4.445 6.187 1.00 90.12 83 GLN A CA 1
ATOM 619 C C . GLN A 1 83 ? 0.716 4.383 5.102 1.00 90.12 83 GLN A C 1
ATOM 621 O O . GLN A 1 83 ? 0.471 4.834 3.983 1.00 90.12 83 GLN A O 1
ATOM 626 N N . ASP A 1 84 ? 1.834 3.712 5.383 1.00 91.94 84 ASP A N 1
ATOM 627 C CA . ASP A 1 84 ? 2.905 3.487 4.404 1.00 91.94 84 ASP A CA 1
ATOM 628 C C . ASP A 1 84 ? 2.404 2.668 3.205 1.00 91.94 84 ASP A C 1
ATOM 630 O O . ASP A 1 84 ? 2.752 2.952 2.062 1.00 91.94 84 ASP A O 1
ATOM 634 N N . GLN A 1 85 ? 1.532 1.677 3.436 1.00 92.31 85 GLN A N 1
ATOM 635 C CA . GLN A 1 85 ? 0.910 0.893 2.362 1.00 92.31 85 GLN A CA 1
ATOM 636 C C . GLN A 1 85 ? 0.061 1.774 1.436 1.00 92.31 85 GLN A C 1
ATOM 638 O O . GLN A 1 85 ? 0.123 1.640 0.209 1.00 92.31 85 GLN A O 1
ATOM 643 N N . ARG A 1 86 ? -0.697 2.721 2.002 1.00 91.25 86 ARG A N 1
ATOM 644 C CA . ARG A 1 86 ? -1.493 3.681 1.224 1.00 91.25 86 ARG A CA 1
ATOM 645 C C . ARG A 1 86 ? -0.624 4.658 0.457 1.00 91.25 86 ARG A C 1
ATOM 647 O O . ARG A 1 86 ? -0.966 5.015 -0.668 1.00 91.25 86 ARG A O 1
ATOM 654 N N . GLU A 1 87 ? 0.455 5.125 1.065 1.00 94.38 87 GLU A N 1
ATOM 655 C CA . GLU A 1 87 ? 1.416 6.008 0.411 1.00 94.38 87 GLU A CA 1
ATOM 656 C C . GLU A 1 87 ? 2.115 5.281 -0.739 1.00 94.38 87 GLU A C 1
ATOM 658 O O . GLU A 1 87 ? 2.124 5.792 -1.861 1.00 94.38 87 GLU A O 1
ATOM 663 N N . HIS A 1 88 ? 2.540 4.032 -0.523 1.00 94.31 88 HIS A N 1
ATOM 664 C CA . HIS A 1 88 ? 3.051 3.154 -1.572 1.00 94.31 88 HIS A CA 1
ATOM 665 C C . HIS A 1 88 ? 2.050 2.995 -2.723 1.00 94.31 88 HIS A C 1
ATOM 667 O O . HIS A 1 88 ? 2.422 3.189 -3.879 1.00 94.31 88 HIS A O 1
ATOM 673 N N . ALA A 1 89 ? 0.772 2.720 -2.440 1.00 93.31 89 ALA A N 1
ATOM 674 C CA . ALA A 1 89 ? -0.255 2.565 -3.475 1.00 93.31 89 ALA A CA 1
ATOM 675 C C . ALA A 1 89 ? -0.468 3.839 -4.323 1.00 93.31 89 ALA A C 1
ATOM 677 O O . ALA A 1 89 ? -0.922 3.761 -5.468 1.00 93.31 89 ALA A O 1
ATOM 678 N N . ARG A 1 90 ? -0.134 5.022 -3.786 1.00 94.81 90 ARG A N 1
ATOM 679 C CA . ARG A 1 90 ? -0.185 6.301 -4.516 1.00 94.81 90 ARG A CA 1
ATOM 680 C C . ARG A 1 90 ? 1.112 6.637 -5.255 1.00 94.81 90 ARG A C 1
ATOM 682 O O . ARG A 1 90 ? 1.075 7.541 -6.090 1.00 94.81 90 ARG A O 1
ATOM 689 N N . SER A 1 91 ? 2.210 5.937 -4.971 1.00 94.19 91 SER A N 1
ATOM 690 C CA . SER A 1 91 ? 3.519 6.179 -5.584 1.00 94.19 91 SER A CA 1
ATOM 691 C C . SER A 1 91 ? 3.530 5.885 -7.086 1.00 94.19 91 SER A C 1
ATOM 693 O O . SER A 1 91 ? 2.769 5.055 -7.599 1.00 94.19 91 SER A O 1
ATOM 695 N N . ASP A 1 92 ? 4.439 6.544 -7.803 1.00 93.25 92 ASP A N 1
ATOM 696 C CA . ASP A 1 92 ? 4.593 6.326 -9.240 1.00 93.25 92 ASP A CA 1
ATOM 697 C C . ASP A 1 92 ? 5.162 4.943 -9.565 1.00 93.25 92 ASP A C 1
ATOM 699 O O . ASP A 1 92 ? 4.758 4.346 -10.563 1.00 93.25 92 ASP A O 1
ATOM 703 N N . HIS A 1 93 ? 5.999 4.380 -8.689 1.00 93.94 93 HIS A N 1
ATOM 704 C CA . HIS A 1 93 ? 6.491 3.006 -8.816 1.00 93.94 93 HIS A CA 1
ATOM 705 C C . HIS A 1 93 ? 5.345 1.987 -8.817 1.00 93.94 93 HIS A C 1
ATOM 707 O O . HIS A 1 93 ? 5.249 1.152 -9.721 1.00 93.94 93 HIS A O 1
ATOM 713 N N . HIS A 1 94 ? 4.413 2.098 -7.865 1.00 95.81 94 HIS A N 1
ATOM 714 C CA . HIS A 1 94 ? 3.243 1.222 -7.820 1.00 95.81 94 HIS A CA 1
ATOM 715 C C . HIS A 1 94 ? 2.383 1.375 -9.081 1.00 95.81 94 HIS A C 1
ATOM 717 O O . HIS A 1 94 ? 2.034 0.389 -9.734 1.00 95.81 94 HIS A O 1
ATOM 723 N N . ARG A 1 95 ? 2.092 2.618 -9.485 1.00 94.62 95 ARG A N 1
ATOM 724 C CA . ARG A 1 95 ? 1.319 2.911 -10.705 1.00 94.62 95 ARG A CA 1
ATOM 725 C C . ARG A 1 95 ? 1.989 2.369 -11.965 1.00 94.62 95 ARG A C 1
ATOM 727 O O . ARG A 1 95 ? 1.294 1.892 -12.865 1.00 94.62 95 ARG A O 1
ATOM 734 N N . TYR A 1 96 ? 3.315 2.442 -12.042 1.00 94.06 96 TYR A N 1
ATOM 735 C CA . TYR A 1 96 ? 4.087 1.848 -13.124 1.00 94.06 96 TYR A CA 1
ATOM 736 C C . TYR A 1 96 ? 3.878 0.334 -13.157 1.00 94.06 96 TYR A C 1
ATOM 738 O O . TYR A 1 96 ? 3.490 -0.202 -14.193 1.00 94.06 96 TYR A O 1
ATOM 746 N N . ASN A 1 97 ? 4.053 -0.346 -12.022 1.00 94.75 97 ASN A N 1
ATOM 747 C CA . ASN A 1 97 ? 3.887 -1.796 -11.928 1.00 94.75 97 ASN A CA 1
ATOM 748 C C . ASN A 1 97 ? 2.467 -2.249 -12.288 1.00 94.75 97 ASN A C 1
ATOM 750 O O . ASN A 1 97 ? 2.312 -3.256 -12.979 1.00 94.75 97 ASN A O 1
ATOM 754 N N . VAL A 1 98 ? 1.436 -1.483 -11.910 1.00 95.38 98 VAL A N 1
ATOM 755 C CA . VAL A 1 98 ? 0.045 -1.750 -12.322 1.00 95.38 98 VAL A CA 1
ATOM 756 C C . VAL A 1 98 ? -0.065 -1.718 -13.845 1.00 95.38 98 VAL A C 1
ATOM 758 O O . VAL A 1 98 ? -0.549 -2.670 -14.458 1.00 95.38 98 VAL A O 1
ATOM 761 N N . LYS A 1 99 ? 0.433 -0.651 -14.481 1.00 94.31 99 LYS A N 1
ATOM 762 C CA . LYS A 1 99 ? 0.405 -0.509 -15.945 1.00 94.31 99 LYS A CA 1
ATOM 763 C C . LYS A 1 99 ? 1.218 -1.600 -16.644 1.00 94.31 99 LYS A C 1
ATOM 765 O O . LYS A 1 99 ? 0.764 -2.124 -17.658 1.00 94.31 99 LYS A O 1
ATOM 770 N N . ALA A 1 100 ? 2.389 -1.949 -16.115 1.00 92.12 100 ALA A N 1
ATOM 771 C CA . ALA A 1 100 ? 3.243 -2.997 -16.663 1.00 92.12 100 ALA A CA 1
ATOM 772 C C . ALA A 1 100 ? 2.546 -4.362 -16.607 1.00 92.12 100 ALA A C 1
ATOM 774 O O . ALA A 1 100 ? 2.482 -5.056 -17.622 1.00 92.12 100 ALA A O 1
ATOM 775 N N . LYS A 1 101 ? 1.932 -4.708 -15.468 1.00 92.88 101 LYS A N 1
ATOM 776 C CA . LYS A 1 101 ? 1.219 -5.978 -15.292 1.00 92.88 101 LYS A CA 1
ATOM 777 C C . LYS A 1 101 ? -0.005 -6.090 -16.201 1.00 92.88 101 LYS A C 1
ATOM 779 O O . LYS A 1 101 ? -0.198 -7.133 -16.817 1.00 92.88 101 LYS A O 1
ATOM 784 N N . LEU A 1 102 ? -0.781 -5.012 -16.354 1.00 92.56 102 LEU A N 1
ATOM 785 C CA . LEU A 1 102 ? -1.928 -4.967 -17.275 1.00 92.56 102 LEU A CA 1
ATOM 786 C C . LEU A 1 102 ? -1.527 -5.166 -18.744 1.00 92.56 102 LEU A C 1
ATOM 788 O O . LEU A 1 102 ? -2.327 -5.642 -19.542 1.00 92.56 102 LEU A O 1
ATOM 792 N N . ARG A 1 103 ? -0.287 -4.826 -19.103 1.00 94.00 103 ARG A N 1
ATOM 793 C CA . ARG A 1 103 ? 0.278 -5.045 -20.443 1.00 94.00 103 ARG A CA 1
ATOM 794 C C . ARG A 1 103 ? 0.927 -6.424 -20.615 1.00 94.00 103 ARG A C 1
ATOM 796 O O . ARG A 1 103 ? 1.516 -6.674 -21.659 1.00 94.00 103 ARG A O 1
ATOM 803 N N . GLY A 1 104 ? 0.862 -7.296 -19.605 1.00 90.88 104 GLY A N 1
ATOM 804 C CA . GLY A 1 104 ? 1.565 -8.584 -19.600 1.00 90.88 104 GLY A CA 1
ATOM 805 C C . GLY A 1 104 ? 3.083 -8.462 -19.417 1.00 90.88 104 GLY A C 1
ATOM 806 O O . GLY A 1 104 ? 3.812 -9.420 -19.657 1.00 90.88 104 GLY A O 1
ATOM 807 N N . GLY A 1 105 ? 3.569 -7.287 -19.012 1.00 87.69 105 GLY A N 1
ATOM 808 C CA . GLY A 1 105 ? 4.976 -7.032 -18.733 1.00 87.69 105 GLY A CA 1
ATOM 809 C C . GLY A 1 105 ? 5.402 -7.474 -17.332 1.00 87.69 105 GLY A C 1
ATOM 810 O O . GLY A 1 105 ? 4.591 -7.874 -16.490 1.00 87.69 105 GLY A O 1
ATOM 811 N N . ARG A 1 106 ? 6.709 -7.363 -17.073 1.00 88.00 106 ARG A N 1
ATOM 812 C CA . ARG A 1 106 ? 7.293 -7.601 -15.748 1.00 88.00 106 ARG A CA 1
ATOM 813 C C . ARG A 1 106 ? 7.074 -6.399 -14.829 1.00 88.00 106 ARG A C 1
ATOM 815 O O . ARG A 1 106 ? 7.159 -5.256 -15.273 1.00 88.00 106 ARG A O 1
ATOM 822 N N . THR A 1 107 ? 6.822 -6.662 -13.554 1.00 90.50 107 THR A N 1
ATOM 823 C CA . THR A 1 107 ? 6.909 -5.646 -12.502 1.00 90.50 107 THR A CA 1
ATOM 824 C C . THR A 1 107 ? 8.369 -5.471 -12.088 1.00 90.50 107 THR A C 1
ATOM 826 O O . THR A 1 107 ? 9.194 -6.366 -12.285 1.00 90.50 107 THR A O 1
ATOM 829 N N . TYR A 1 108 ? 8.704 -4.306 -11.548 1.00 89.38 108 TYR A N 1
ATOM 830 C CA . TYR A 1 108 ? 10.040 -3.995 -11.046 1.00 89.38 108 TYR A CA 1
ATOM 831 C C . TYR A 1 108 ? 10.008 -3.819 -9.533 1.00 89.38 108 TYR A C 1
ATOM 833 O O . TYR A 1 108 ? 9.015 -3.336 -8.983 1.00 89.38 108 TYR A O 1
ATOM 841 N N . ASN A 1 109 ? 11.113 -4.150 -8.869 1.00 89.06 109 ASN A N 1
ATOM 842 C CA . ASN A 1 109 ? 1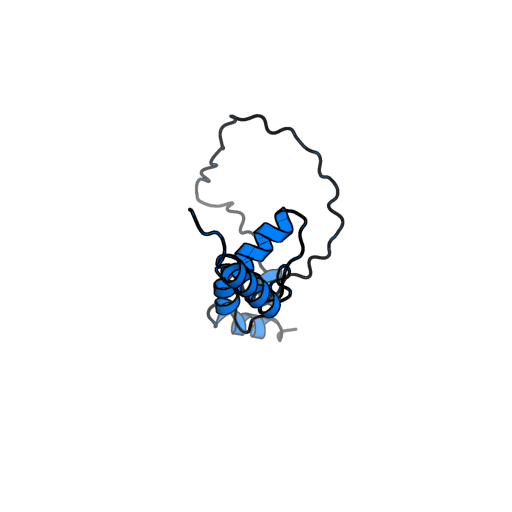1.378 -3.636 -7.529 1.00 89.06 109 ASN A CA 1
ATOM 843 C C . ASN A 1 109 ? 11.753 -2.142 -7.613 1.00 89.06 109 ASN A C 1
ATOM 845 O O . ASN A 1 109 ? 11.928 -1.589 -8.702 1.00 89.06 109 ASN A O 1
ATOM 849 N N . GLU A 1 110 ? 11.845 -1.479 -6.466 1.00 85.62 110 GLU A N 1
ATOM 850 C CA . GLU A 1 110 ? 12.101 -0.040 -6.404 1.00 85.62 110 GLU A CA 1
ATOM 851 C C . GLU A 1 110 ? 13.461 0.341 -7.018 1.00 85.62 110 GLU A C 1
ATOM 853 O O . GLU A 1 110 ? 13.551 1.269 -7.820 1.00 85.62 110 GLU A O 1
ATOM 858 N N . THR A 1 111 ? 14.514 -0.432 -6.739 1.00 86.56 111 THR A N 1
ATOM 859 C CA . THR A 1 111 ? 15.854 -0.172 -7.285 1.00 86.56 111 THR A CA 1
ATOM 860 C C . THR A 1 111 ? 15.920 -0.296 -8.805 1.00 86.56 111 THR A C 1
ATOM 862 O O . THR A 1 111 ? 16.563 0.516 -9.466 1.00 86.56 111 THR A O 1
ATOM 865 N N . ASP A 1 112 ? 15.251 -1.295 -9.374 1.00 88.25 112 ASP A N 1
ATOM 866 C CA . ASP A 1 112 ? 15.249 -1.532 -10.814 1.00 88.25 112 ASP A CA 1
ATOM 867 C C . ASP A 1 112 ? 14.364 -0.520 -11.540 1.00 88.25 112 ASP A C 1
ATOM 869 O O . ASP A 1 112 ? 14.658 -0.157 -12.675 1.00 88.25 112 ASP A O 1
ATOM 873 N N . PHE A 1 113 ? 13.310 -0.031 -10.881 1.00 89.12 113 PHE A N 1
ATOM 874 C CA . PHE A 1 113 ? 12.498 1.067 -11.390 1.00 89.12 113 PHE A CA 1
ATOM 875 C C . PHE A 1 113 ? 13.316 2.355 -11.527 1.00 89.12 113 PHE A C 1
ATOM 877 O O . PHE A 1 113 ? 13.302 2.962 -12.596 1.00 89.12 113 PHE A O 1
ATOM 884 N N . TYR A 1 114 ? 14.080 2.742 -10.497 1.00 87.62 114 TYR A N 1
ATOM 885 C CA . TYR A 1 114 ? 14.922 3.941 -10.573 1.00 87.62 114 TYR A CA 1
ATOM 886 C C . TYR A 1 114 ? 16.011 3.831 -11.639 1.00 87.62 114 TYR A C 1
ATOM 888 O O . TYR A 1 114 ? 16.253 4.802 -12.349 1.00 87.62 114 TYR A O 1
ATOM 896 N N . LYS A 1 115 ? 16.617 2.650 -11.809 1.00 86.62 115 LYS A N 1
ATOM 897 C CA . LYS A 1 115 ? 17.559 2.405 -12.912 1.00 86.62 115 LYS A CA 1
ATOM 898 C C . LYS A 1 115 ? 16.877 2.553 -14.270 1.00 86.62 115 LYS A C 1
ATOM 900 O O . LYS A 1 115 ? 17.346 3.311 -15.103 1.00 86.62 115 LYS A O 1
ATOM 905 N N . ALA A 1 116 ? 15.727 1.906 -14.461 1.00 81.50 116 ALA A N 1
ATOM 906 C CA . ALA A 1 116 ? 15.006 1.945 -15.730 1.00 81.50 116 ALA A CA 1
ATOM 907 C C . ALA A 1 116 ? 14.518 3.353 -16.117 1.00 81.50 116 ALA A C 1
ATOM 909 O O . ALA A 1 116 ? 14.442 3.655 -17.305 1.00 81.50 116 ALA A O 1
ATOM 910 N N . ILE A 1 117 ? 14.174 4.203 -15.141 1.00 80.94 117 ILE A N 1
ATOM 911 C CA . ILE A 1 117 ? 13.810 5.604 -15.400 1.00 80.94 117 ILE A CA 1
ATOM 912 C C . ILE A 1 117 ? 15.048 6.491 -15.587 1.00 80.94 117 ILE A C 1
ATOM 914 O O . ILE A 1 117 ? 15.030 7.340 -16.473 1.00 80.94 117 ILE A O 1
ATOM 918 N N . GLY A 1 118 ? 16.121 6.285 -14.817 1.00 71.31 118 GLY A N 1
ATOM 919 C CA . GLY A 1 118 ? 17.379 7.026 -14.973 1.00 71.31 118 GLY A CA 1
ATOM 920 C C . GLY A 1 118 ? 18.058 6.773 -16.322 1.00 71.31 118 GLY A C 1
ATOM 921 O O . GLY A 1 118 ? 18.438 7.718 -17.006 1.00 71.31 118 GLY A O 1
ATOM 922 N N . ASP A 1 119 ? 18.103 5.515 -16.769 1.00 61.94 119 ASP A N 1
ATOM 923 C CA . ASP A 1 119 ? 18.622 5.136 -18.093 1.00 61.94 119 ASP A CA 1
ATOM 924 C C . ASP A 1 119 ? 17.786 5.745 -19.242 1.00 61.94 119 ASP A C 1
ATOM 926 O O . ASP A 1 119 ? 18.280 5.959 -20.355 1.00 61.94 119 ASP A O 1
ATOM 930 N N . LEU A 1 120 ? 16.505 6.038 -18.980 1.00 59.47 120 LEU A N 1
ATOM 931 C CA . LEU A 1 120 ? 15.606 6.689 -19.932 1.00 59.47 120 LEU A CA 1
ATOM 932 C C . LEU A 1 120 ? 15.962 8.168 -20.146 1.00 59.47 120 LEU A C 1
ATOM 934 O O . LEU A 1 120 ? 15.814 8.662 -21.263 1.00 59.47 120 LEU A O 1
ATOM 938 N N . ASP A 1 121 ? 16.431 8.856 -19.100 1.00 56.97 121 ASP A N 1
ATOM 939 C CA . ASP A 1 121 ? 16.796 10.279 -19.149 1.00 56.97 121 ASP A CA 1
ATOM 940 C C . ASP A 1 121 ? 18.151 10.485 -19.853 1.00 56.97 121 ASP A C 1
ATOM 942 O O . ASP A 1 121 ? 18.290 11.343 -20.727 1.00 56.97 121 ASP A O 1
ATOM 946 N N . GLU A 1 122 ? 19.114 9.589 -19.605 1.00 56.47 122 GLU A N 1
ATOM 947 C CA . GLU A 1 122 ? 20.410 9.562 -20.307 1.00 56.47 122 GLU A CA 1
ATOM 948 C C . GLU A 1 122 ? 20.260 9.302 -21.824 1.00 56.47 122 GLU A C 1
ATOM 950 O O . GLU A 1 122 ? 21.102 9.709 -22.627 1.00 56.47 122 GLU A O 1
ATOM 955 N N . SER A 1 123 ? 19.158 8.673 -22.254 1.00 53.28 123 SER A N 1
ATOM 956 C CA . SER A 1 123 ? 18.894 8.341 -23.664 1.00 53.28 123 SER A CA 1
ATOM 957 C C . SER A 1 123 ? 18.196 9.455 -24.467 1.00 53.28 123 SER A C 1
ATOM 959 O O . SER A 1 123 ? 18.017 9.309 -25.678 1.00 53.28 123 SER A O 1
ATOM 961 N N . ILE A 1 124 ? 17.809 10.579 -23.844 1.00 57.12 124 ILE A N 1
ATOM 962 C CA . ILE A 1 124 ? 17.173 11.727 -24.531 1.00 57.12 124 ILE A CA 1
ATOM 963 C C . ILE A 1 124 ? 18.189 1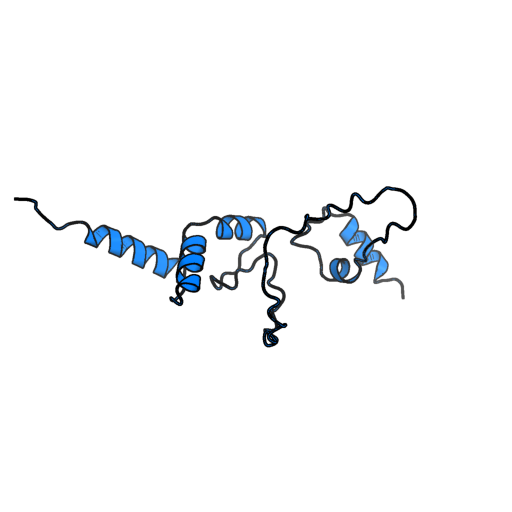2.756 -25.071 1.00 57.12 124 ILE A C 1
ATOM 965 O O . ILE A 1 124 ? 17.825 13.671 -25.815 1.00 57.12 124 ILE A O 1
ATOM 969 N N . SER A 1 125 ? 19.484 12.589 -24.797 1.00 61.03 125 SER A N 1
ATOM 970 C CA . SER A 1 125 ? 20.537 13.483 -25.295 1.00 61.03 125 SER A CA 1
ATOM 971 C C . SER A 1 125 ? 21.080 13.035 -26.659 1.00 61.03 125 SER A C 1
ATOM 973 O O . SER A 1 125 ? 22.187 12.512 -26.772 1.00 61.03 125 SER A O 1
ATOM 975 N N . GLY A 1 126 ? 20.305 13.218 -27.736 1.00 64.44 126 GLY A N 1
ATOM 976 C CA . GLY A 1 126 ? 20.841 12.922 -29.069 1.00 64.44 126 GLY A CA 1
ATOM 977 C C . GLY A 1 126 ? 19.886 12.924 -30.256 1.00 64.44 126 GLY A C 1
ATOM 978 O O . GLY A 1 126 ? 19.703 11.894 -30.892 1.00 64.44 126 GLY A O 1
ATOM 979 N N . SER A 1 127 ? 19.384 14.086 -30.678 1.00 55.38 127 SER A N 1
ATOM 980 C CA . SER A 1 127 ? 19.372 14.384 -32.121 1.00 55.38 127 SER A CA 1
ATOM 981 C C . SER A 1 127 ? 19.409 15.891 -32.369 1.00 55.38 127 SER A C 1
ATOM 983 O O . SER A 1 127 ? 18.442 16.620 -32.161 1.00 55.38 127 SER A O 1
ATOM 985 N N . LYS A 1 128 ? 20.575 16.362 -32.826 1.00 61.03 128 LYS A N 1
ATOM 986 C CA . LYS A 1 128 ? 20.728 17.645 -33.516 1.00 61.03 128 LYS A CA 1
ATOM 987 C C . LYS A 1 128 ? 19.648 17.754 -34.595 1.00 61.03 128 LYS A C 1
ATOM 989 O O . LYS A 1 128 ? 19.608 16.912 -35.490 1.00 61.03 128 LYS A O 1
ATOM 994 N N . ARG A 1 129 ? 18.839 18.814 -34.559 1.00 50.41 129 ARG A N 1
ATOM 995 C CA . ARG A 1 129 ? 18.214 19.323 -35.783 1.00 50.41 129 ARG A CA 1
ATOM 996 C C . ARG A 1 129 ? 19.208 20.269 -36.442 1.00 50.41 129 ARG A C 1
ATOM 998 O O . ARG A 1 129 ? 19.625 21.249 -35.830 1.00 50.41 129 ARG A O 1
ATOM 1005 N N . THR A 1 130 ? 19.637 19.861 -37.628 1.00 48.31 130 THR A N 1
ATOM 1006 C CA . THR A 1 130 ? 20.302 20.677 -38.646 1.00 48.31 130 THR A CA 1
ATOM 1007 C C . THR A 1 130 ? 19.455 21.876 -39.031 1.00 48.31 130 THR A C 1
ATOM 1009 O O . THR A 1 130 ? 18.217 21.684 -39.089 1.00 48.31 130 THR A O 1
#